Protein AF-A0A5E4KEK9-F1 (afdb_monomer_lite)

pLDDT: mean 84.97, std 12.05, range [47.81, 96.75]

Sequence (74 aa):
MDELKDSSSDTPAANIRTVLESLDGIADGAIIVDLSRGVEVPVVRAIIPMFELFTLDRERKGERIKRKKKRVPK

Foldseek 3Di:
DPPDDDPDDPDPVSVVVSVQVVCVVVFPGKDWDFPDDPDPDTDIDIDTPQDAPCVPPVVRDGPVVVVPPPPDDD

Radius of gyration: 17.22 Å; chains: 1; bounding box: 38×29×50 Å

Structure (mmCIF, N/CA/C/O backbone):
data_AF-A0A5E4KEK9-F1
#
_entry.id   AF-A0A5E4KEK9-F1
#
loop_
_atom_site.group_PDB
_atom_site.id
_atom_site.type_symbol
_atom_site.label_atom_id
_atom_site.label_alt_id
_atom_site.label_comp_id
_atom_site.label_asym_id
_atom_site.label_entity_id
_atom_site.label_seq_id
_atom_site.pdbx_PDB_ins_code
_atom_site.Cartn_x
_atom_site.Cartn_y
_atom_site.Cartn_z
_atom_site.occupancy
_atom_site.B_iso_or_equiv
_atom_site.auth_seq_id
_atom_site.auth_comp_id
_atom_site.auth_asym_id
_atom_site.auth_atom_id
_atom_site.pdbx_PDB_model_num
ATOM 1 N N . MET A 1 1 ? 4.645 17.633 22.638 1.00 47.81 1 MET A N 1
ATOM 2 C CA . MET A 1 1 ? 4.375 17.162 21.269 1.00 47.81 1 MET A CA 1
ATOM 3 C C . MET A 1 1 ? 5.298 15.980 21.118 1.00 47.81 1 MET A C 1
ATOM 5 O O . MET A 1 1 ? 6.496 16.206 21.064 1.00 47.81 1 MET A O 1
ATOM 9 N N . ASP A 1 2 ? 4.780 14.763 21.278 1.00 63.97 2 ASP A N 1
ATOM 10 C CA . ASP A 1 2 ? 5.625 13.571 21.186 1.00 63.97 2 ASP A CA 1
ATOM 11 C C . ASP A 1 2 ? 6.196 13.510 19.771 1.00 63.97 2 ASP A C 1
ATOM 13 O O . ASP A 1 2 ? 5.452 13.639 18.794 1.00 63.97 2 ASP A O 1
ATOM 17 N N . GLU A 1 3 ? 7.520 13.417 19.670 1.00 76.75 3 GLU A N 1
ATOM 18 C CA . GLU A 1 3 ? 8.208 13.282 18.393 1.00 76.75 3 GLU A CA 1
ATOM 19 C C . GLU A 1 3 ? 7.651 12.053 17.668 1.00 76.75 3 GLU A C 1
ATOM 21 O O . GLU A 1 3 ? 7.587 10.951 18.220 1.00 76.75 3 GLU A O 1
ATOM 26 N N . LEU A 1 4 ? 7.190 12.249 16.431 1.00 81.00 4 LEU A N 1
ATOM 27 C CA . LEU A 1 4 ? 6.770 11.144 15.580 1.00 81.00 4 LEU A CA 1
ATOM 28 C C . LEU A 1 4 ? 7.985 10.248 15.353 1.00 81.00 4 LEU A C 1
ATOM 30 O O . LEU A 1 4 ? 8.971 10.671 14.754 1.00 81.00 4 LEU A O 1
ATOM 34 N N . LYS A 1 5 ? 7.907 9.012 15.847 1.00 85.44 5 LYS A N 1
ATOM 35 C CA . LYS A 1 5 ? 8.961 8.019 15.666 1.00 85.44 5 LYS A CA 1
ATOM 36 C C . LYS A 1 5 ? 9.178 7.767 14.173 1.00 85.44 5 LYS A C 1
ATOM 38 O O . LYS A 1 5 ? 8.261 7.312 13.486 1.00 85.44 5 LYS A O 1
ATOM 43 N N . ASP A 1 6 ? 10.394 8.019 13.698 1.00 88.69 6 ASP A N 1
ATOM 44 C CA . ASP A 1 6 ? 10.804 7.621 12.355 1.00 88.69 6 ASP A CA 1
ATOM 45 C C . ASP A 1 6 ? 10.861 6.088 12.269 1.00 88.69 6 ASP A C 1
ATOM 47 O O . ASP A 1 6 ? 11.425 5.407 13.128 1.00 88.69 6 ASP A O 1
ATOM 51 N N . SER A 1 7 ? 10.206 5.551 11.247 1.00 88.31 7 SER A N 1
ATOM 52 C CA . SER A 1 7 ? 10.132 4.119 10.941 1.00 88.31 7 SER A CA 1
ATOM 53 C C . SER A 1 7 ? 10.523 3.826 9.489 1.00 88.31 7 SER A C 1
ATOM 55 O O . SER A 1 7 ? 10.265 2.732 8.986 1.00 88.31 7 SER A O 1
ATOM 57 N N . SER A 1 8 ? 11.136 4.799 8.809 1.00 90.31 8 SER A N 1
ATOM 58 C CA . SER A 1 8 ? 11.606 4.649 7.438 1.00 90.31 8 SER A CA 1
ATOM 59 C C . SER A 1 8 ? 12.855 3.765 7.347 1.00 90.31 8 SER A C 1
ATOM 61 O O . SER A 1 8 ? 13.650 3.640 8.279 1.00 90.31 8 SER A O 1
ATOM 63 N N . SER 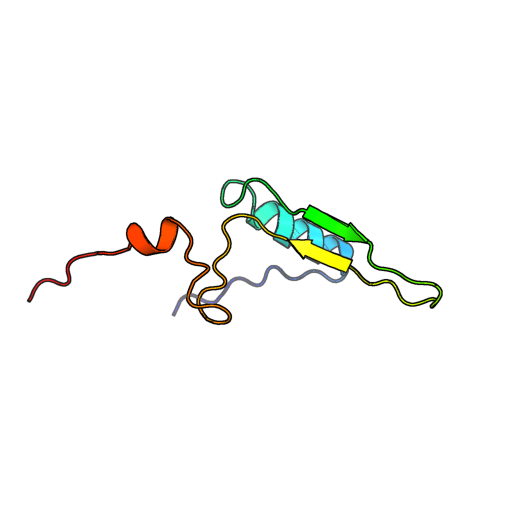A 1 9 ? 13.002 3.112 6.200 1.00 93.56 9 SER A N 1
ATOM 64 C CA . SER A 1 9 ? 14.119 2.250 5.828 1.00 93.56 9 SER A CA 1
A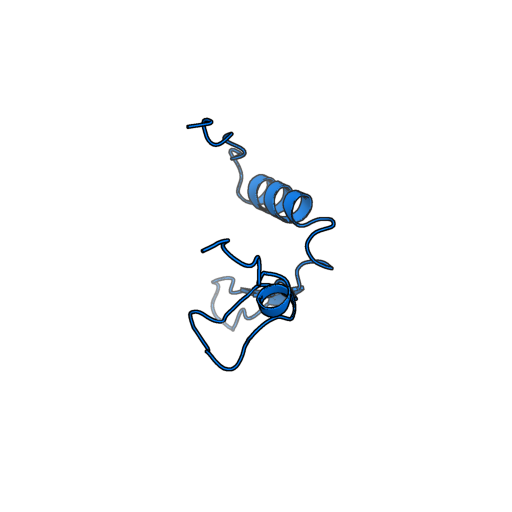TOM 65 C C . SER A 1 9 ? 14.727 2.710 4.499 1.00 93.56 9 SER A C 1
ATOM 67 O O . SER A 1 9 ? 14.110 3.450 3.728 1.00 93.56 9 SER A O 1
ATOM 69 N N . ASP A 1 10 ? 15.942 2.245 4.224 1.00 95.69 10 ASP A N 1
ATOM 70 C CA . ASP A 1 10 ? 16.759 2.549 3.050 1.00 95.69 10 ASP A CA 1
ATOM 71 C C . ASP A 1 10 ? 16.280 1.867 1.757 1.00 95.69 10 ASP A C 1
ATOM 73 O O . ASP A 1 10 ? 16.751 2.210 0.672 1.00 95.69 10 ASP A O 1
ATOM 77 N N . THR A 1 11 ? 15.318 0.939 1.836 1.00 96.38 11 THR A N 1
ATOM 78 C CA . THR A 1 11 ? 14.769 0.261 0.653 1.00 96.38 11 THR A CA 1
ATOM 79 C C . THR A 1 11 ? 13.244 0.365 0.552 1.00 96.38 11 THR A C 1
ATOM 81 O O . THR A 1 11 ? 12.534 0.253 1.557 1.00 96.38 11 THR A O 1
ATOM 84 N N . PRO A 1 12 ? 12.683 0.498 -0.670 1.00 93.44 12 PRO A N 1
ATOM 85 C CA . PRO A 1 12 ? 11.234 0.468 -0.869 1.00 93.44 12 PRO A CA 1
ATOM 86 C C . PRO A 1 12 ? 10.583 -0.815 -0.338 1.00 93.44 12 PRO A C 1
ATOM 88 O O . PRO A 1 12 ? 9.518 -0.760 0.268 1.00 93.44 12 PRO A O 1
ATOM 91 N N . ALA A 1 13 ? 11.236 -1.967 -0.521 1.00 93.94 13 ALA A N 1
ATOM 92 C CA . ALA A 1 13 ? 10.719 -3.256 -0.071 1.00 93.94 13 ALA A CA 1
ATOM 93 C C . ALA A 1 13 ? 10.595 -3.333 1.458 1.00 93.94 13 ALA A C 1
ATOM 95 O O . ALA A 1 13 ? 9.587 -3.827 1.962 1.00 93.94 13 ALA A O 1
ATOM 96 N N . ALA A 1 14 ? 11.589 -2.827 2.194 1.00 95.62 14 ALA A N 1
ATOM 97 C CA . ALA A 1 14 ? 11.525 -2.767 3.649 1.00 95.62 14 ALA A CA 1
ATOM 98 C C . ALA A 1 14 ? 10.430 -1.802 4.120 1.00 95.62 14 ALA A C 1
ATOM 100 O O . ALA A 1 14 ? 9.628 -2.177 4.967 1.00 95.62 14 ALA A O 1
ATOM 101 N N . ASN A 1 15 ? 10.307 -0.624 3.500 1.00 94.94 15 ASN A N 1
ATOM 102 C CA . ASN A 1 15 ? 9.231 0.319 3.816 1.00 94.94 15 ASN A CA 1
ATOM 103 C C . ASN A 1 15 ? 7.834 -0.284 3.593 1.00 94.94 15 ASN A C 1
ATOM 105 O O . ASN A 1 15 ? 6.953 -0.122 4.434 1.00 94.94 15 ASN A O 1
ATOM 109 N N . ILE A 1 16 ? 7.628 -1.024 2.497 1.00 92.44 16 ILE A N 1
ATOM 110 C CA . ILE A 1 16 ? 6.360 -1.725 2.243 1.00 92.44 16 ILE A CA 1
ATOM 111 C C . ILE A 1 16 ? 6.077 -2.746 3.351 1.00 92.44 16 ILE A C 1
ATOM 113 O O . ILE A 1 16 ? 4.950 -2.803 3.838 1.00 92.44 16 ILE A O 1
ATOM 117 N N . ARG A 1 17 ? 7.082 -3.518 3.788 1.00 92.50 17 ARG A N 1
ATOM 118 C CA . ARG A 1 17 ? 6.927 -4.479 4.894 1.00 92.50 17 ARG A CA 1
ATOM 119 C C . ARG A 1 17 ? 6.554 -3.787 6.201 1.00 92.50 17 ARG A C 1
ATOM 121 O O . ARG A 1 17 ? 5.560 -4.179 6.796 1.00 92.50 17 ARG A O 1
ATOM 128 N N . THR A 1 18 ? 7.254 -2.716 6.578 1.00 93.19 18 THR A N 1
ATOM 129 C CA . THR A 1 18 ? 6.938 -1.924 7.779 1.00 93.19 18 THR A CA 1
ATOM 130 C C . THR A 1 18 ? 5.489 -1.428 7.764 1.00 93.19 18 THR A C 1
ATOM 132 O O . THR A 1 18 ? 4.788 -1.491 8.776 1.00 93.19 18 THR A O 1
ATOM 135 N N . VAL A 1 19 ? 5.009 -0.952 6.608 1.00 91.25 19 VAL A N 1
ATOM 136 C CA . VAL A 1 19 ? 3.619 -0.499 6.446 1.00 91.25 19 VAL A CA 1
ATOM 137 C C . VAL A 1 19 ? 2.640 -1.663 6.594 1.00 91.25 19 VAL A C 1
ATOM 139 O O . VAL A 1 19 ? 1.644 -1.517 7.295 1.00 91.25 19 VAL A O 1
ATOM 142 N N . LEU A 1 20 ? 2.908 -2.812 5.968 1.00 90.00 20 LEU A N 1
ATOM 143 C CA . LEU A 1 20 ? 2.048 -3.997 6.070 1.00 90.00 20 LEU A CA 1
ATOM 144 C C . LEU A 1 20 ? 1.984 -4.542 7.503 1.00 90.00 20 LEU A C 1
ATOM 146 O O . LEU A 1 20 ? 0.896 -4.855 7.974 1.00 90.00 20 LEU A O 1
ATOM 150 N N . GLU A 1 21 ? 3.111 -4.585 8.213 1.00 90.56 21 GLU A N 1
ATOM 151 C CA . GLU A 1 21 ? 3.174 -4.964 9.631 1.00 90.56 21 GLU A CA 1
ATOM 152 C C . GLU A 1 21 ? 2.388 -3.986 10.511 1.00 90.56 21 GLU A C 1
ATOM 154 O O . GLU A 1 21 ? 1.665 -4.395 11.411 1.00 90.56 21 GLU A O 1
ATOM 159 N N . SER A 1 22 ? 2.456 -2.686 10.214 1.00 88.38 22 SER A N 1
ATOM 160 C CA . SER A 1 22 ? 1.692 -1.664 10.945 1.00 88.38 22 SER A CA 1
ATOM 161 C C . SER A 1 22 ? 0.182 -1.747 10.701 1.00 88.38 22 SER A C 1
ATOM 163 O O . SER A 1 22 ? -0.600 -1.202 11.480 1.00 88.38 22 SER A O 1
ATOM 165 N N . LEU A 1 23 ? -0.237 -2.377 9.600 1.00 87.69 23 LEU A N 1
ATOM 166 C CA . LEU A 1 23 ? -1.643 -2.617 9.277 1.00 87.69 23 LEU A CA 1
ATOM 167 C C . LEU A 1 23 ? -2.188 -3.890 9.930 1.00 87.69 23 LEU A C 1
ATOM 169 O O . LEU A 1 23 ? -3.413 -4.049 9.975 1.00 87.69 23 LEU A O 1
ATOM 173 N N . ASP A 1 24 ? -1.315 -4.760 10.444 1.00 85.44 24 ASP A N 1
ATOM 174 C CA . ASP A 1 24 ? -1.719 -5.987 11.120 1.00 85.44 24 ASP A CA 1
ATOM 175 C C . ASP A 1 24 ? -2.594 -5.669 12.344 1.00 85.44 24 ASP A C 1
ATOM 177 O O . ASP A 1 24 ? -2.347 -4.734 13.109 1.00 85.44 24 ASP A O 1
ATOM 181 N N . GLY A 1 25 ? -3.706 -6.388 12.478 1.00 82.81 25 GLY A N 1
ATOM 182 C CA . GLY A 1 25 ? -4.734 -6.119 13.489 1.00 82.81 25 GLY A CA 1
ATOM 183 C C . GLY A 1 25 ? -5.578 -4.843 13.286 1.00 82.81 25 GLY A C 1
ATOM 184 O O . GLY A 1 25 ? -6.543 -4.643 14.028 1.00 82.81 25 GLY A O 1
ATOM 185 N N . ILE A 1 26 ? -5.281 -3.986 12.296 1.00 85.38 26 ILE A N 1
ATOM 186 C CA . ILE A 1 26 ? -6.084 -2.787 11.951 1.00 85.38 26 ILE A CA 1
ATOM 187 C C . ILE A 1 26 ? -6.973 -3.033 10.725 1.00 85.38 26 ILE A C 1
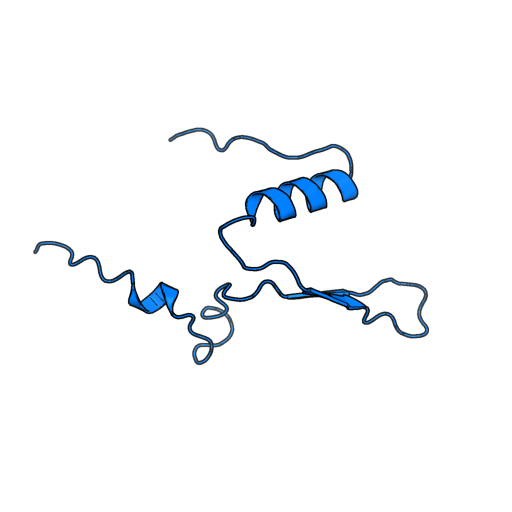ATOM 189 O O . ILE A 1 26 ? -8.109 -2.538 10.658 1.00 85.38 26 ILE A O 1
ATOM 193 N N . ALA A 1 27 ? -6.445 -3.756 9.741 1.00 83.31 27 ALA A N 1
ATOM 194 C CA . ALA A 1 27 ? -7.137 -4.163 8.529 1.00 83.31 27 ALA A CA 1
ATOM 195 C C . ALA A 1 27 ? -6.911 -5.657 8.284 1.00 83.31 27 ALA A C 1
ATOM 197 O O . ALA A 1 27 ? -5.885 -6.202 8.674 1.00 83.31 27 ALA A O 1
ATOM 198 N N . ASP A 1 28 ? -7.843 -6.299 7.579 1.00 81.38 28 ASP A N 1
ATOM 199 C CA . ASP A 1 28 ? -7.748 -7.729 7.245 1.00 81.38 28 ASP A CA 1
ATOM 200 C C . ASP A 1 28 ? -6.583 -8.043 6.280 1.00 81.38 28 ASP A C 1
ATOM 202 O O . ASP A 1 28 ? -6.259 -9.203 6.039 1.00 81.38 28 ASP A O 1
ATOM 206 N N . GLY A 1 29 ? -5.962 -7.010 5.702 1.00 83.88 29 GLY A N 1
ATOM 207 C CA . GLY A 1 29 ? -4.788 -7.109 4.841 1.00 83.88 29 GLY A CA 1
ATOM 208 C C . GLY A 1 29 ? -4.731 -6.002 3.789 1.00 83.88 29 GLY A C 1
ATOM 209 O O . GLY A 1 29 ? -5.453 -5.005 3.858 1.00 83.88 29 GLY A O 1
ATOM 210 N N . ALA A 1 30 ? -3.877 -6.194 2.784 1.00 90.75 30 ALA A N 1
ATOM 211 C CA . ALA A 1 30 ? -3.798 -5.355 1.593 1.00 90.75 30 ALA A CA 1
ATOM 212 C C . ALA A 1 30 ? -3.980 -6.218 0.340 1.00 90.75 30 ALA A C 1
ATOM 214 O O . ALA A 1 30 ? -3.351 -7.264 0.195 1.00 90.75 30 ALA A O 1
ATOM 215 N N . ILE A 1 31 ? -4.830 -5.767 -0.578 1.00 92.62 31 ILE A N 1
ATOM 216 C CA .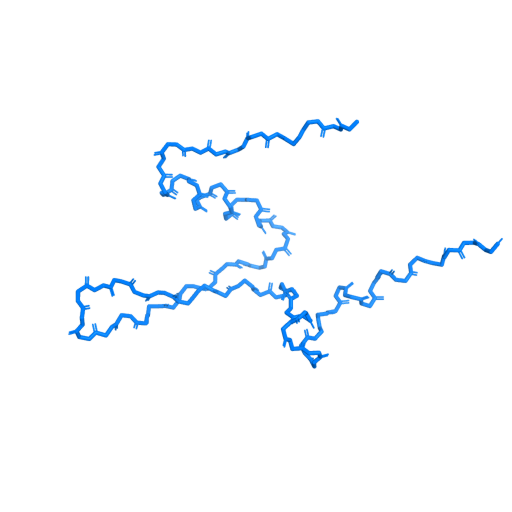 ILE A 1 31 ? -5.061 -6.410 -1.872 1.00 92.62 31 ILE A CA 1
ATOM 217 C C . ILE A 1 31 ? -4.294 -5.609 -2.918 1.00 92.62 31 ILE A C 1
ATOM 219 O 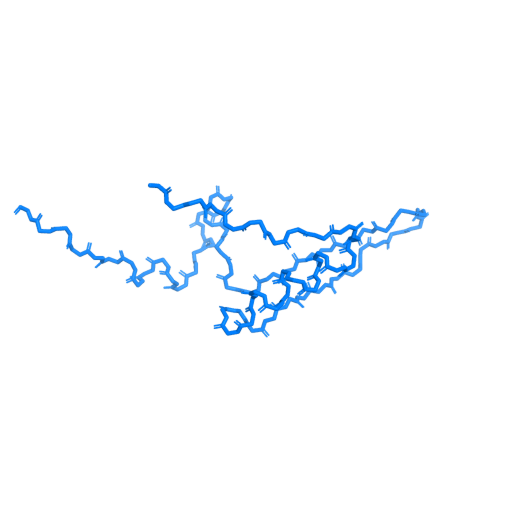O . ILE A 1 31 ? -4.565 -4.422 -3.114 1.00 92.62 31 ILE A O 1
ATOM 223 N N . ILE A 1 32 ? -3.342 -6.252 -3.589 1.00 94.06 32 ILE A N 1
ATOM 224 C CA . ILE A 1 32 ? -2.557 -5.646 -4.666 1.00 94.06 32 ILE A CA 1
ATOM 225 C C . ILE A 1 32 ? -3.024 -6.234 -5.991 1.00 94.06 32 ILE A C 1
ATOM 227 O O . ILE A 1 32 ? -2.971 -7.444 -6.193 1.00 94.06 32 ILE A O 1
ATOM 231 N N . VAL A 1 33 ? -3.487 -5.368 -6.886 1.00 96.75 33 VAL A N 1
ATOM 232 C CA . VAL A 1 33 ? -3.889 -5.745 -8.242 1.00 96.75 33 VAL A CA 1
ATOM 233 C C . VAL A 1 33 ? -2.868 -5.192 -9.221 1.00 96.75 33 VAL A C 1
ATOM 235 O O . VAL A 1 33 ? -2.634 -3.983 -9.238 1.00 96.75 33 VAL A O 1
ATOM 238 N N . ASP A 1 34 ? -2.289 -6.066 -10.038 1.00 95.56 34 ASP A N 1
ATOM 239 C CA . ASP A 1 34 ? -1.458 -5.663 -11.167 1.00 95.56 34 ASP A CA 1
ATOM 240 C C . ASP A 1 34 ? -2.345 -5.096 -12.284 1.00 95.56 34 ASP A C 1
ATOM 242 O O . ASP A 1 34 ? -3.290 -5.737 -12.748 1.00 95.56 34 ASP A O 1
ATOM 246 N N . LEU A 1 35 ? -2.069 -3.853 -12.667 1.00 96.56 35 LEU A N 1
ATOM 247 C CA . LEU A 1 35 ? -2.735 -3.126 -13.743 1.00 96.56 35 LEU A CA 1
ATOM 248 C C . LEU A 1 35 ? -1.766 -2.784 -14.878 1.00 96.56 35 LEU A C 1
ATOM 250 O O . LEU A 1 35 ? -2.108 -1.960 -15.733 1.00 96.56 35 LEU A O 1
ATOM 254 N N . SER A 1 36 ? -0.575 -3.382 -14.881 1.00 94.75 36 SER A N 1
ATOM 255 C CA . SER A 1 36 ? 0.417 -3.211 -15.934 1.00 94.75 36 SER A CA 1
ATOM 256 C C . SER A 1 36 ? -0.204 -3.574 -17.284 1.00 94.75 36 SER A C 1
ATOM 258 O O . SER A 1 36 ? -0.920 -4.566 -17.434 1.00 94.75 36 SER A O 1
ATOM 260 N N . ARG A 1 37 ? 0.009 -2.707 -18.273 1.00 90.50 37 ARG A N 1
ATOM 261 C CA . ARG A 1 37 ? -0.461 -2.896 -19.657 1.00 90.50 37 ARG A CA 1
ATOM 262 C C . ARG A 1 37 ? 0.756 -3.122 -20.547 1.00 90.50 37 ARG A C 1
ATOM 264 O O . ARG A 1 37 ? 1.847 -3.242 -20.017 1.00 90.50 37 ARG A O 1
ATOM 271 N N . GLY A 1 38 ? 0.601 -3.178 -21.871 1.00 89.25 38 GLY A N 1
ATOM 272 C CA . GLY A 1 38 ? 1.704 -3.367 -22.838 1.00 89.25 38 GLY A CA 1
ATOM 273 C C . GLY A 1 38 ? 2.755 -2.239 -22.889 1.00 89.25 38 GLY A C 1
ATOM 274 O O . GLY A 1 38 ? 3.224 -1.892 -23.965 1.00 89.25 38 GLY A O 1
ATOM 275 N N . VAL A 1 39 ? 3.073 -1.636 -21.747 1.00 87.00 39 VAL A N 1
ATOM 276 C CA . VAL A 1 39 ? 4.054 -0.589 -21.483 1.00 87.00 39 VAL A CA 1
ATOM 277 C C . VAL A 1 39 ? 4.965 -1.127 -20.378 1.00 87.00 39 VAL A C 1
ATOM 279 O O . VAL A 1 39 ? 4.475 -1.740 -19.434 1.00 87.00 39 VAL A O 1
ATOM 282 N N . GLU A 1 40 ? 6.267 -0.870 -20.442 1.00 91.81 40 GLU A N 1
ATOM 283 C CA . GLU A 1 40 ? 7.264 -1.414 -19.495 1.00 91.81 40 GLU A CA 1
ATOM 284 C C . GLU A 1 40 ? 7.229 -0.775 -18.090 1.00 91.81 40 GLU A C 1
ATOM 286 O O . GLU A 1 40 ? 8.182 -0.871 -17.319 1.00 91.81 40 GLU A O 1
ATOM 291 N N . VAL A 1 41 ? 6.137 -0.098 -17.741 1.00 94.75 41 VAL A N 1
ATOM 292 C CA . VAL A 1 41 ? 5.984 0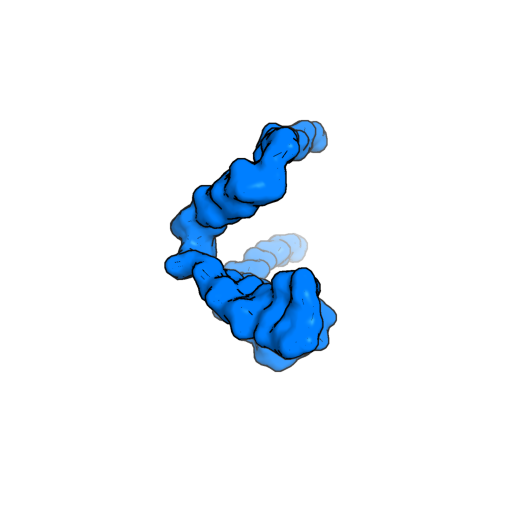.596 -16.462 1.00 94.75 41 VAL A CA 1
ATOM 293 C C . VAL A 1 41 ? 5.030 -0.203 -15.573 1.00 94.75 41 VAL A C 1
ATOM 295 O O . VAL A 1 41 ? 3.864 -0.361 -15.946 1.00 94.75 41 VAL A O 1
ATOM 298 N N . PRO A 1 42 ? 5.476 -0.679 -14.395 1.00 93.81 42 PRO A N 1
ATOM 299 C CA . PRO A 1 42 ? 4.614 -1.413 -13.483 1.00 93.81 42 PRO A CA 1
ATOM 300 C C . PRO A 1 42 ? 3.564 -0.479 -12.879 1.00 93.81 42 PRO A C 1
ATOM 302 O O . PRO A 1 42 ? 3.888 0.579 -12.333 1.00 93.81 42 PRO A O 1
ATOM 305 N N . VAL A 1 43 ? 2.297 -0.880 -12.949 1.00 95.94 43 VAL A N 1
ATOM 306 C CA . VAL A 1 43 ? 1.180 -0.127 -12.367 1.00 95.94 43 VAL A CA 1
ATOM 307 C C . VAL A 1 43 ? 0.400 -1.045 -11.451 1.00 95.94 43 VAL A C 1
ATOM 309 O O . VAL A 1 43 ? -0.018 -2.123 -11.856 1.00 95.94 43 VAL A O 1
ATOM 312 N N . VAL A 1 44 ? 0.151 -0.599 -10.223 1.00 95.94 44 VAL A N 1
ATOM 313 C CA . VAL A 1 44 ? -0.620 -1.370 -9.246 1.00 95.94 44 VAL A CA 1
ATOM 314 C C . VAL A 1 44 ? -1.798 -0.574 -8.712 1.00 95.94 44 VAL A C 1
ATOM 316 O O . VAL A 1 44 ? -1.747 0.649 -8.578 1.00 95.94 44 VAL A O 1
ATOM 319 N N . ARG A 1 45 ? -2.858 -1.288 -8.336 1.00 96.44 45 ARG A N 1
ATOM 320 C CA . ARG A 1 45 ? -3.901 -0.771 -7.454 1.00 96.44 45 ARG A CA 1
ATOM 321 C C . ARG A 1 45 ? -3.803 -1.465 -6.107 1.00 96.44 45 ARG A C 1
ATOM 323 O O . ARG A 1 45 ? -4.127 -2.642 -5.989 1.00 96.44 45 ARG A O 1
ATOM 330 N N . ALA A 1 46 ? -3.383 -0.707 -5.100 1.00 94.75 46 ALA A N 1
ATOM 331 C CA . ALA A 1 46 ? -3.428 -1.134 -3.711 1.00 94.75 46 ALA A CA 1
ATOM 332 C C . ALA A 1 46 ? -4.803 -0.812 -3.115 1.00 94.75 46 ALA A C 1
ATOM 334 O O . ALA A 1 46 ? -5.298 0.313 -3.221 1.00 94.75 46 ALA A O 1
ATOM 335 N N . ILE A 1 47 ? -5.429 -1.806 -2.498 1.00 93.06 47 ILE A N 1
ATOM 336 C CA . ILE A 1 47 ? -6.708 -1.674 -1.806 1.00 93.06 47 ILE A CA 1
ATOM 337 C C . ILE A 1 47 ? -6.494 -2.154 -0.376 1.00 93.06 47 ILE A C 1
ATOM 339 O O . ILE A 1 47 ? -6.195 -3.324 -0.154 1.00 93.06 47 ILE A O 1
ATOM 343 N N . ILE A 1 48 ? -6.670 -1.253 0.587 1.00 92.44 48 ILE A N 1
ATOM 344 C CA . ILE A 1 48 ? -6.692 -1.591 2.012 1.00 92.44 48 ILE A CA 1
ATOM 345 C C . ILE A 1 48 ? -8.162 -1.592 2.441 1.00 92.44 48 ILE A C 1
ATOM 347 O O . ILE A 1 48 ? -8.779 -0.521 2.476 1.00 92.44 48 ILE A O 1
ATOM 351 N N . PRO A 1 49 ? -8.772 -2.760 2.711 1.00 87.69 49 PRO A N 1
ATOM 352 C CA . PRO A 1 49 ? -10.163 -2.833 3.129 1.00 87.69 49 PRO A CA 1
ATOM 353 C C . PRO A 1 49 ? -10.435 -1.980 4.369 1.00 87.69 49 PRO A C 1
ATOM 355 O O . PRO A 1 49 ? -9.564 -1.746 5.208 1.00 87.69 49 PRO A O 1
ATOM 358 N N . MET A 1 50 ? -11.673 -1.500 4.480 1.00 84.19 50 MET A N 1
ATOM 359 C CA . MET A 1 50 ? -12.173 -0.681 5.591 1.00 84.19 50 MET A CA 1
ATOM 360 C C . MET A 1 50 ? -11.546 0.718 5.733 1.00 84.19 50 MET A C 1
ATOM 362 O O . MET A 1 50 ? -12.089 1.529 6.489 1.00 84.19 50 MET A O 1
ATOM 366 N N . PHE A 1 51 ? -10.436 1.042 5.056 1.00 89.19 51 PHE A N 1
ATOM 367 C CA . PHE A 1 51 ? -9.859 2.392 5.064 1.00 89.19 51 PHE A CA 1
ATOM 368 C C . PHE A 1 51 ? -10.832 3.410 4.462 1.00 89.19 51 PHE A C 1
ATOM 370 O O . PHE A 1 51 ? -11.530 3.145 3.485 1.00 89.19 51 PHE A O 1
ATOM 377 N N . GLU A 1 52 ? -10.913 4.573 5.105 1.00 88.12 52 GLU A N 1
ATOM 378 C CA . GLU A 1 52 ? -11.922 5.577 4.785 1.00 88.12 52 GLU A CA 1
ATOM 379 C C . GLU A 1 52 ? -11.579 6.291 3.476 1.00 88.12 52 GLU A C 1
ATOM 381 O O . GLU A 1 52 ? -10.455 6.745 3.274 1.00 88.12 52 GLU A O 1
ATOM 386 N N . LEU A 1 53 ? -12.584 6.449 2.618 1.00 90.44 53 LEU A N 1
ATOM 387 C CA . LEU A 1 53 ? -12.503 7.238 1.385 1.00 90.44 53 LEU A CA 1
ATOM 388 C C . LEU A 1 53 ? -13.461 8.433 1.416 1.00 90.44 53 LEU A C 1
ATOM 390 O O . LEU A 1 53 ? -13.690 9.064 0.389 1.00 90.44 53 LEU A O 1
ATOM 394 N N . PHE A 1 54 ? -13.998 8.766 2.593 1.00 88.94 54 PHE A N 1
ATOM 395 C CA . PHE A 1 54 ? -15.042 9.778 2.760 1.00 88.94 54 PHE A CA 1
ATOM 396 C C . PHE A 1 54 ? -14.668 11.166 2.209 1.00 88.94 54 PHE A C 1
ATOM 398 O O . PHE A 1 54 ? -15.543 11.917 1.781 1.00 88.94 54 PHE A O 1
ATOM 405 N N . THR A 1 55 ? -13.380 11.523 2.224 1.00 88.56 55 THR A N 1
ATOM 406 C CA . THR A 1 55 ? -12.883 12.796 1.675 1.00 88.56 55 THR A CA 1
ATOM 407 C C . THR A 1 55 ? -12.959 12.857 0.151 1.00 88.56 55 THR A C 1
ATOM 409 O O . THR A 1 55 ? -13.077 13.948 -0.397 1.00 88.56 55 THR A O 1
ATOM 412 N N . LEU A 1 56 ? -12.909 11.706 -0.523 1.00 90.25 56 LEU A N 1
ATOM 413 C CA . LEU A 1 56 ? -13.011 11.583 -1.977 1.00 90.25 56 LEU A CA 1
ATOM 414 C C . LEU A 1 56 ? -14.448 11.292 -2.421 1.00 90.25 56 LEU A C 1
ATOM 416 O O . LEU A 1 56 ? -14.913 11.849 -3.408 1.00 90.25 56 LEU A O 1
ATOM 420 N N . ASP A 1 57 ? -15.150 10.432 -1.687 1.00 89.94 57 ASP A N 1
ATOM 421 C CA . ASP A 1 57 ? -16.501 9.981 -2.005 1.00 89.94 57 ASP A CA 1
ATOM 422 C C . ASP A 1 57 ? -17.342 9.932 -0.720 1.00 89.94 57 ASP A C 1
ATOM 424 O O . ASP A 1 57 ? -17.122 9.103 0.168 1.00 89.94 57 ASP A O 1
ATOM 428 N N . ARG A 1 58 ? -18.329 10.833 -0.618 1.00 87.31 58 ARG A N 1
ATOM 429 C CA . ARG A 1 58 ? -19.165 10.982 0.584 1.00 87.31 58 ARG A CA 1
ATOM 430 C C . ARG A 1 58 ? -20.103 9.800 0.820 1.00 87.31 58 ARG A C 1
ATOM 432 O O . ARG A 1 58 ? -20.610 9.673 1.939 1.00 87.31 58 ARG A O 1
ATOM 439 N N . GLU A 1 59 ? -20.348 8.967 -0.187 1.00 88.88 59 GLU A N 1
ATOM 440 C CA . GLU A 1 59 ? -21.157 7.753 -0.057 1.00 88.88 59 GLU A CA 1
ATOM 441 C C . GLU A 1 59 ? -20.328 6.590 0.506 1.00 88.88 59 GLU A C 1
ATOM 443 O O . GLU A 1 59 ? -20.858 5.724 1.203 1.00 88.88 59 GLU A O 1
ATOM 448 N N . ARG A 1 60 ? -19.001 6.619 0.325 1.00 85.19 60 ARG A N 1
ATOM 449 C CA . ARG A 1 60 ? -18.065 5.617 0.861 1.00 85.19 60 ARG A CA 1
ATOM 450 C C . ARG A 1 60 ? -17.665 5.916 2.302 1.00 85.19 60 ARG A C 1
ATOM 452 O O . ARG A 1 60 ? -16.549 6.346 2.594 1.00 85.19 60 ARG A O 1
ATOM 459 N N . LYS A 1 61 ? -18.597 5.656 3.216 1.00 83.75 61 LYS A N 1
ATOM 460 C CA . LYS A 1 61 ? -18.389 5.741 4.669 1.00 83.75 61 LYS A CA 1
ATOM 461 C C . LYS A 1 61 ? -18.158 4.357 5.266 1.00 83.75 61 LYS A C 1
ATOM 463 O O . LYS A 1 61 ? -19.034 3.501 5.171 1.00 83.75 61 LYS A O 1
ATOM 468 N N . GLY A 1 62 ? -17.024 4.159 5.931 1.00 81.06 62 GLY A N 1
ATOM 469 C CA . GLY A 1 62 ? -16.767 2.952 6.708 1.00 81.06 62 GLY A CA 1
ATOM 470 C C . GLY A 1 62 ? -17.536 2.936 8.032 1.00 81.06 62 GLY A C 1
ATOM 471 O O . GLY A 1 62 ? -17.906 3.970 8.589 1.00 81.06 62 GLY A O 1
ATOM 472 N N . GLU A 1 63 ? -17.747 1.747 8.600 1.00 80.00 63 GLU A N 1
ATOM 473 C CA . GLU A 1 63 ? -18.435 1.587 9.894 1.00 80.00 63 GLU A CA 1
ATOM 474 C C . GLU A 1 63 ? -17.714 2.300 11.055 1.00 80.00 63 GLU A C 1
ATOM 476 O O . GLU A 1 63 ? -18.330 2.680 12.057 1.00 80.00 63 GLU A O 1
ATOM 481 N N . ARG A 1 64 ? -16.404 2.549 10.922 1.00 77.62 64 ARG A N 1
ATOM 482 C CA . ARG A 1 64 ? -15.599 3.228 11.947 1.00 77.62 64 ARG A CA 1
ATOM 483 C C . ARG A 1 64 ? -15.996 4.689 12.142 1.00 77.62 64 ARG A C 1
ATOM 485 O O . ARG A 1 64 ? -15.897 5.180 13.268 1.00 77.62 64 ARG A O 1
ATOM 492 N N . ILE A 1 65 ? -16.528 5.359 11.116 1.00 76.25 65 ILE A N 1
ATOM 493 C CA . ILE A 1 65 ? -17.027 6.736 11.248 1.00 76.25 65 ILE A CA 1
ATOM 494 C C . ILE A 1 65 ? -18.198 6.829 12.241 1.00 76.25 65 ILE A C 1
ATOM 496 O O . ILE A 1 65 ? -18.339 7.826 12.950 1.00 76.25 65 ILE A O 1
ATOM 500 N N . LYS A 1 66 ? -19.010 5.766 12.356 1.00 71.62 66 LYS A N 1
ATOM 501 C CA . LYS A 1 66 ? -20.173 5.718 13.256 1.00 71.62 66 LYS A CA 1
ATOM 502 C C . LYS A 1 66 ? -19.764 5.552 14.723 1.00 71.62 66 LYS A C 1
ATOM 504 O O . LYS A 1 66 ? -20.452 6.056 15.608 1.00 71.62 66 LYS A O 1
ATOM 509 N N . ARG A 1 67 ? -18.623 4.900 14.990 1.00 68.50 67 ARG A N 1
ATOM 510 C CA . ARG A 1 67 ? -18.122 4.624 16.351 1.00 68.50 67 ARG A CA 1
ATOM 511 C C . ARG A 1 67 ? -17.548 5.862 17.058 1.00 68.50 67 ARG A C 1
ATOM 513 O O . ARG A 1 67 ? -17.460 5.872 18.281 1.00 68.50 67 ARG A O 1
ATOM 520 N N . LYS A 1 68 ? -17.197 6.931 16.328 1.00 57.31 68 LYS A N 1
ATOM 521 C CA . LYS A 1 68 ? -16.555 8.146 16.875 1.00 57.31 68 LYS A CA 1
ATOM 522 C C . LYS A 1 68 ? -17.511 9.246 17.370 1.00 57.31 68 LYS A C 1
ATOM 524 O O . LYS A 1 68 ? -17.083 10.386 17.534 1.00 57.31 68 LYS A O 1
ATOM 529 N N . LYS A 1 69 ? -18.773 8.952 17.703 1.00 55.75 69 LYS A N 1
ATOM 530 C CA . LYS A 1 69 ? -19.603 9.914 18.458 1.00 55.75 69 LYS A CA 1
ATOM 531 C C . LYS A 1 69 ? -19.220 9.913 19.946 1.00 55.75 69 LYS A C 1
ATOM 533 O O . LYS A 1 69 ? -20.001 9.485 20.789 1.00 55.75 69 LYS A O 1
ATOM 538 N N . LYS A 1 70 ? -18.028 10.414 20.295 1.00 56.59 70 LYS A N 1
ATOM 539 C CA . LYS A 1 70 ? -17.799 10.882 21.670 1.00 56.59 70 LYS A CA 1
ATOM 540 C C . LYS A 1 70 ? -18.623 12.154 21.849 1.00 56.59 70 LYS A C 1
ATOM 542 O O . LYS A 1 70 ? -18.385 13.149 21.171 1.00 56.59 70 LYS A O 1
ATOM 547 N N . ARG A 1 71 ? -19.633 12.090 22.722 1.00 58.84 71 ARG A N 1
ATOM 548 C CA . ARG A 1 71 ? -20.360 13.267 23.206 1.00 58.84 71 ARG A CA 1
ATOM 549 C C . ARG A 1 71 ? -19.334 14.214 23.823 1.00 58.84 71 ARG A C 1
ATOM 551 O O . ARG A 1 71 ? -18.690 13.845 24.800 1.00 58.84 71 ARG A O 1
ATOM 558 N N . VAL A 1 72 ? -19.164 15.394 23.238 1.00 59.00 72 VAL A N 1
ATOM 559 C CA . VAL A 1 72 ? -18.466 16.493 23.907 1.00 59.00 72 VAL A CA 1
ATOM 560 C C . VAL A 1 72 ? -19.404 16.952 25.032 1.00 59.00 72 VAL A C 1
ATOM 562 O O . VAL A 1 72 ? -20.560 17.260 24.724 1.00 59.00 72 VAL A O 1
ATOM 565 N N . PRO A 1 73 ? -19.001 16.911 26.317 1.00 58.06 73 PRO A N 1
ATOM 566 C CA . PRO A 1 73 ? -19.787 17.522 27.383 1.00 58.06 73 PRO A CA 1
ATOM 567 C C . PRO A 1 73 ? -19.923 19.015 27.079 1.00 58.06 73 PRO A C 1
ATOM 569 O O . PRO A 1 73 ? -18.958 19.637 26.634 1.00 58.06 73 PRO A O 1
ATOM 572 N N . LYS A 1 74 ? -21.138 19.533 27.239 1.00 53.81 74 LYS A N 1
ATOM 573 C CA . LYS A 1 74 ? -21.457 20.946 27.042 1.00 53.81 74 LYS A CA 1
ATOM 574 C C . LYS A 1 74 ? -20.951 21.774 28.217 1.00 53.81 74 LYS A C 1
ATOM 576 O O . LYS A 1 74 ? -20.991 21.232 29.343 1.00 53.81 74 LYS A O 1
#

Secondary structure (DSSP, 8-state):
---------SSHHHHHHHHHHHHTTTSS--EEEE---SSSS--EEEE-TT---TTT-TT---THHHHT------